Protein AF-A0A3M1TM20-F1 (afdb_monomer)

Secondary structure (DSSP, 8-state):
--------S-SHHHHHHHHHHHHHHHHHGGG----GGG----

Foldseek 3Di:
DQDDDQDDCDDPVSVVVVVVVVVVCVVCPPVDDRCPCVDPDD

Structure (mmCIF, N/CA/C/O backbone):
data_AF-A0A3M1TM20-F1
#
_entry.id   AF-A0A3M1TM20-F1
#
loop_
_atom_site.group_PDB
_atom_site.id
_atom_site.type_symbol
_atom_site.label_atom_id
_atom_site.label_alt_id
_atom_site.label_comp_id
_atom_site.label_asym_id
_atom_site.label_entity_id
_atom_site.label_seq_id
_atom_site.pdbx_PDB_ins_code
_atom_site.Cartn_x
_atom_site.Cartn_y
_atom_site.Cartn_z
_atom_site.occupancy
_atom_site.B_iso_or_equiv
_atom_site.auth_seq_id
_atom_site.auth_comp_id
_atom_site.auth_asym_id
_atom_site.auth_atom_id
_atom_site.pdbx_PDB_model_num
ATOM 1 N N . SER A 1 1 ? 2.944 1.044 -12.017 1.00 75.06 1 SER A N 1
ATOM 2 C CA . SER A 1 1 ? 3.161 1.602 -10.663 1.00 75.06 1 SER A CA 1
ATOM 3 C C . SER A 1 1 ? 2.832 0.518 -9.645 1.00 75.06 1 SER A C 1
ATOM 5 O O . SER A 1 1 ? 1.945 -0.272 -9.924 1.00 75.06 1 SER A O 1
ATOM 7 N N . GLY A 1 2 ? 3.547 0.436 -8.517 1.00 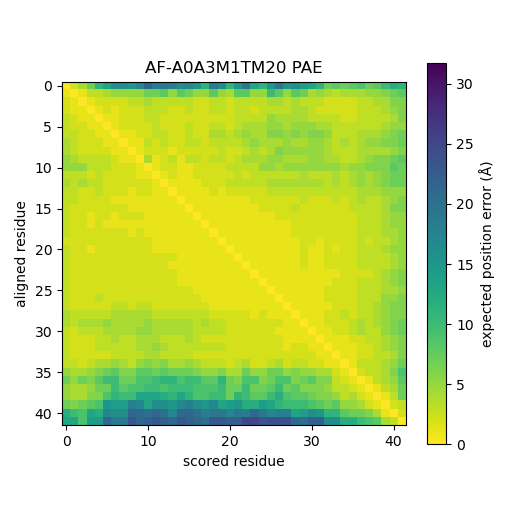84.75 2 GLY A N 1
ATOM 8 C CA . GLY A 1 2 ? 3.331 -0.595 -7.479 1.00 84.75 2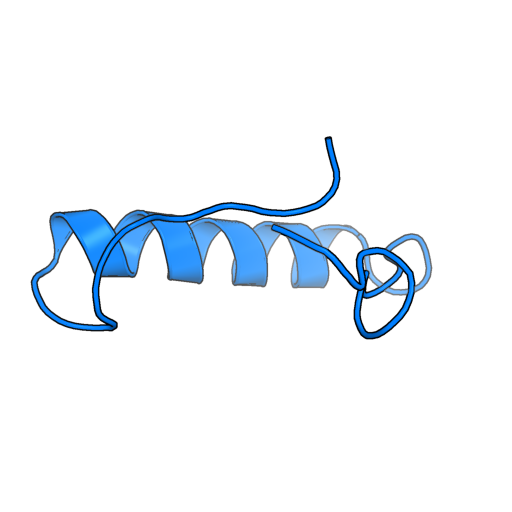 GLY A CA 1
ATOM 9 C C . GLY A 1 2 ? 3.181 -0.039 -6.057 1.00 84.75 2 GLY A C 1
ATOM 10 O O . GLY A 1 2 ? 3.295 -0.773 -5.085 1.00 84.75 2 GLY A O 1
ATOM 11 N N . GLN A 1 3 ? 2.927 1.267 -5.943 1.00 89.69 3 GLN A N 1
ATOM 12 C CA . GLN A 1 3 ? 2.638 1.957 -4.688 1.00 89.69 3 GLN A CA 1
ATOM 13 C C . GLN A 1 3 ? 1.451 2.899 -4.877 1.00 89.69 3 GLN A C 1
ATOM 15 O O . GLN A 1 3 ? 1.261 3.460 -5.961 1.00 89.69 3 GLN A O 1
ATOM 20 N N . ILE A 1 4 ? 0.681 3.107 -3.811 1.00 91.00 4 ILE A N 1
ATOM 21 C CA . ILE A 1 4 ? -0.446 4.036 -3.781 1.00 91.00 4 ILE A CA 1
ATOM 22 C C . ILE A 1 4 ? -0.437 4.833 -2.477 1.00 91.00 4 ILE A C 1
ATOM 24 O O . ILE A 1 4 ? -0.368 4.275 -1.386 1.00 91.00 4 ILE A O 1
ATOM 28 N N . LYS A 1 5 ? -0.561 6.159 -2.583 1.00 91.19 5 LYS A N 1
ATOM 29 C CA . LYS A 1 5 ? -0.790 7.044 -1.438 1.00 91.19 5 LYS A CA 1
ATOM 30 C C . LYS A 1 5 ? -2.243 7.492 -1.448 1.00 91.19 5 LYS A C 1
ATOM 32 O O . LYS A 1 5 ? -2.659 8.219 -2.345 1.00 91.19 5 LYS A O 1
ATOM 37 N N . THR A 1 6 ? -3.015 7.069 -0.449 1.00 92.81 6 THR A N 1
ATOM 38 C CA . THR A 1 6 ? -4.455 7.367 -0.387 1.00 92.81 6 THR A CA 1
ATOM 39 C C . THR A 1 6 ? -4.937 7.900 0.970 1.00 92.81 6 THR A C 1
ATOM 41 O O . THR A 1 6 ? -6.119 7.820 1.290 1.00 92.81 6 THR A O 1
ATOM 44 N N . GLY A 1 7 ? -4.052 8.532 1.742 1.00 92.81 7 GLY A N 1
ATOM 45 C CA . GLY A 1 7 ? -4.383 9.114 3.049 1.00 92.81 7 GLY A CA 1
ATOM 46 C C . GLY A 1 7 ? -4.229 8.122 4.200 1.00 92.81 7 GLY A C 1
ATOM 47 O O . GLY A 1 7 ? -3.605 7.083 4.035 1.00 92.81 7 GLY A O 1
ATOM 48 N N . SER A 1 8 ? -4.736 8.473 5.382 1.00 94.12 8 SER A N 1
ATOM 49 C CA . SER A 1 8 ? -4.743 7.569 6.536 1.00 94.12 8 SER A CA 1
ATOM 50 C C . SER A 1 8 ? -5.843 6.510 6.404 1.00 94.12 8 SER A C 1
ATOM 52 O O . SER A 1 8 ? -6.804 6.689 5.655 1.00 94.12 8 SER A O 1
ATOM 54 N N . ALA A 1 9 ? -5.732 5.422 7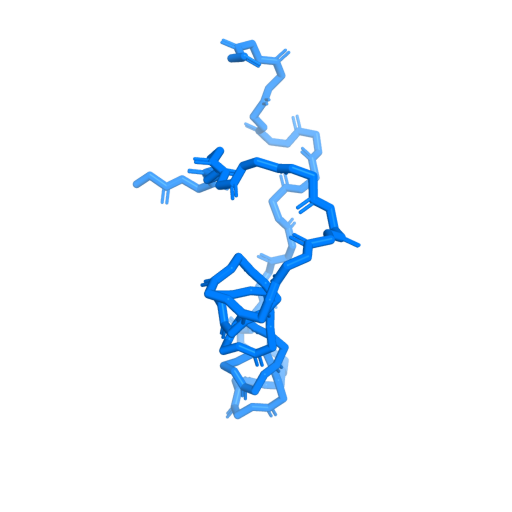.170 1.00 92.06 9 ALA A N 1
ATOM 55 C CA . ALA A 1 9 ? -6.778 4.406 7.322 1.00 92.06 9 ALA A CA 1
ATOM 56 C C . ALA A 1 9 ? -7.948 4.926 8.190 1.00 92.06 9 ALA A C 1
ATOM 58 O O . ALA A 1 9 ? -8.277 4.388 9.242 1.00 92.06 9 ALA A O 1
ATOM 59 N N . SER A 1 10 ? -8.536 6.042 7.772 1.00 92.38 10 SER A N 1
ATOM 60 C CA . SER A 1 10 ? -9.669 6.718 8.394 1.00 92.38 10 SER A CA 1
ATOM 61 C C . SER A 1 10 ? -10.496 7.378 7.296 1.00 92.38 10 SER A C 1
ATOM 63 O O . SER A 1 10 ? -9.962 7.689 6.233 1.00 92.38 10 SER A O 1
ATOM 65 N N . ARG A 1 11 ? -11.780 7.637 7.570 1.00 95.50 11 ARG A N 1
ATOM 66 C CA . ARG A 1 11 ? -12.789 8.122 6.609 1.00 95.50 11 ARG A CA 1
ATOM 67 C C . ARG A 1 11 ? -13.140 7.081 5.539 1.00 95.50 11 ARG A C 1
ATOM 69 O O . ARG A 1 11 ? -12.282 6.441 4.934 1.00 95.50 11 ARG A O 1
ATOM 76 N N . SER A 1 12 ? -14.437 6.924 5.291 1.00 95.94 12 SER A N 1
ATOM 77 C CA . SER A 1 12 ? -14.966 5.831 4.467 1.00 95.94 12 SER A CA 1
ATOM 78 C C . SER A 1 12 ? -14.473 5.852 3.018 1.00 95.94 12 SER A C 1
ATOM 80 O O . SER A 1 12 ? -14.260 4.795 2.435 1.00 95.94 12 SER A O 1
ATOM 82 N N . ASP A 1 13 ? -14.237 7.031 2.438 1.00 93.75 13 ASP A N 1
ATOM 83 C CA . ASP A 1 13 ? -13.756 7.171 1.059 1.00 93.75 13 ASP A CA 1
ATOM 84 C C . ASP A 1 13 ? -12.313 6.672 0.874 1.00 93.75 13 ASP A C 1
ATOM 86 O O . ASP A 1 13 ? -11.967 6.149 -0.187 1.00 93.75 13 ASP A O 1
ATOM 90 N N . ARG A 1 14 ? -11.471 6.792 1.909 1.00 95.88 14 ARG A N 1
ATOM 91 C CA . ARG A 1 14 ? -10.099 6.263 1.896 1.00 95.88 14 ARG A CA 1
ATOM 92 C C . ARG A 1 14 ? -10.082 4.773 2.201 1.00 95.88 14 ARG A C 1
ATOM 94 O O . ARG A 1 14 ? -9.434 4.017 1.481 1.00 95.88 14 ARG A O 1
ATOM 101 N N . ILE A 1 15 ? -10.865 4.347 3.194 1.00 96.62 15 ILE A N 1
ATOM 102 C CA . ILE A 1 15 ? -11.048 2.929 3.539 1.00 96.62 15 ILE A CA 1
ATOM 103 C C . ILE A 1 15 ? -11.543 2.128 2.331 1.00 96.62 15 ILE A C 1
ATOM 105 O O . ILE A 1 15 ? -11.037 1.039 2.079 1.00 96.62 15 ILE A O 1
ATOM 109 N N . ALA A 1 16 ? -12.457 2.680 1.528 1.00 97.00 16 ALA A N 1
ATOM 110 C CA . ALA A 1 16 ? -12.958 2.010 0.330 1.00 97.00 16 ALA A CA 1
ATOM 111 C C . ALA A 1 16 ? -11.836 1.605 -0.643 1.00 97.00 16 ALA A C 1
ATOM 113 O O . ALA A 1 16 ? -11.907 0.533 -1.238 1.00 97.00 16 ALA A O 1
ATOM 114 N N . LYS A 1 17 ? -10.781 2.422 -0.776 1.00 95.88 17 LYS A N 1
ATOM 115 C CA . LYS A 1 17 ? -9.630 2.108 -1.635 1.00 95.88 17 LYS A CA 1
ATOM 116 C C . LYS A 1 17 ? -8.776 0.980 -1.056 1.00 95.88 17 LYS A C 1
ATOM 118 O O . LYS A 1 17 ? -8.391 0.097 -1.810 1.00 95.88 17 LYS A O 1
ATOM 123 N N . TYR A 1 18 ? -8.531 0.969 0.255 1.00 96.75 18 TYR A N 1
ATOM 124 C CA . TYR A 1 18 ? -7.827 -0.138 0.916 1.00 96.75 18 TYR A CA 1
ATOM 125 C C . TYR A 1 18 ? -8.604 -1.452 0.815 1.00 96.75 18 TYR A C 1
ATOM 127 O O . TYR A 1 18 ? -8.044 -2.462 0.407 1.00 96.75 18 TYR A O 1
ATOM 135 N N . ASN A 1 19 ? -9.908 -1.422 1.090 1.00 97.06 19 ASN A N 1
ATOM 136 C CA . ASN A 1 19 ? -10.759 -2.608 0.995 1.00 97.06 19 ASN A CA 1
ATOM 137 C C . ASN A 1 19 ? -10.827 -3.151 -0.431 1.00 97.06 19 ASN A C 1
ATOM 139 O O . ASN A 1 19 ? -10.918 -4.356 -0.626 1.00 97.06 19 ASN A O 1
ATOM 143 N N . GLN A 1 20 ? -10.774 -2.274 -1.434 1.00 97.75 20 GLN A N 1
ATOM 144 C CA . GLN A 1 20 ? -10.725 -2.725 -2.815 1.00 97.75 20 GLN A CA 1
ATOM 145 C C . GLN A 1 20 ? -9.416 -3.452 -3.137 1.00 97.75 20 GLN A C 1
ATOM 147 O O . GLN A 1 20 ? -9.452 -4.424 -3.879 1.00 97.75 20 GLN A O 1
ATOM 152 N N . LEU A 1 21 ? -8.284 -3.020 -2.574 1.00 96.62 21 LEU A N 1
ATOM 153 C CA . LEU A 1 21 ? -7.014 -3.731 -2.740 1.00 96.62 21 LEU A CA 1
ATOM 154 C C . LEU A 1 21 ? -7.037 -5.104 -2.065 1.00 96.62 21 LEU A C 1
ATOM 156 O O . LEU A 1 21 ? -6.533 -6.047 -2.655 1.00 96.62 21 LEU A O 1
ATOM 160 N N . LEU A 1 22 ? -7.655 -5.216 -0.883 1.00 97.19 22 LEU A N 1
ATOM 161 C CA . LEU A 1 22 ? -7.825 -6.502 -0.198 1.00 97.19 22 LEU A CA 1
ATOM 162 C C . LEU A 1 22 ? -8.658 -7.478 -1.033 1.00 97.19 22 LEU A C 1
ATOM 164 O O . LEU A 1 22 ? -8.227 -8.594 -1.258 1.00 97.19 22 LEU A O 1
ATOM 168 N N . ARG A 1 23 ? -9.791 -7.033 -1.590 1.00 98.44 23 ARG A N 1
ATOM 169 C CA . ARG A 1 23 ? -10.609 -7.877 -2.482 1.00 98.44 23 ARG A CA 1
ATOM 170 C C . ARG A 1 23 ? -9.851 -8.324 -3.730 1.00 98.44 23 ARG A C 1
ATOM 172 O O . ARG A 1 23 ? -9.980 -9.459 -4.147 1.00 98.44 23 ARG A O 1
ATOM 179 N N . ILE A 1 24 ? -9.070 -7.424 -4.332 1.00 97.62 24 ILE A N 1
ATOM 180 C CA . ILE A 1 24 ? -8.255 -7.761 -5.509 1.00 97.62 24 ILE A CA 1
ATOM 181 C C . ILE A 1 24 ? -7.174 -8.785 -5.144 1.00 97.62 24 ILE A C 1
ATOM 183 O O . ILE A 1 24 ? -6.857 -9.63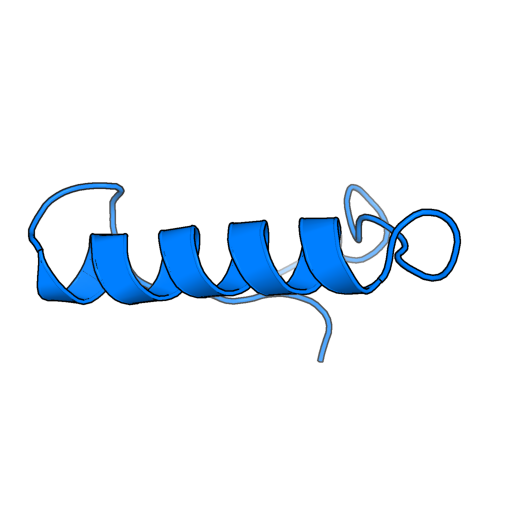9 -5.960 1.00 97.62 24 ILE A O 1
ATOM 187 N N . GLU A 1 25 ? -6.586 -8.688 -3.954 1.00 97.06 25 GLU A N 1
ATOM 188 C CA . GLU A 1 25 ? -5.609 -9.667 -3.477 1.00 97.06 25 GLU A CA 1
ATOM 189 C C . GLU A 1 25 ? -6.260 -11.029 -3.205 1.00 97.06 25 GLU A C 1
ATOM 191 O O . GLU A 1 25 ? -5.748 -12.033 -3.692 1.00 97.06 25 GLU A O 1
ATOM 196 N N . GLU A 1 26 ? -7.436 -11.047 -2.572 1.00 97.88 26 GLU A N 1
ATOM 197 C CA . GLU A 1 26 ? -8.257 -12.253 -2.403 1.00 97.88 26 GLU A CA 1
ATOM 198 C C . GLU A 1 26 ? -8.612 -12.901 -3.755 1.00 97.88 26 GLU A C 1
ATOM 200 O O . GLU A 1 26 ? -8.469 -14.110 -3.901 1.00 97.88 26 GLU A O 1
ATOM 205 N N . ASP A 1 27 ? -9.015 -12.113 -4.759 1.00 98.50 27 ASP A N 1
ATOM 206 C CA . ASP A 1 27 ? -9.387 -12.609 -6.095 1.00 98.50 27 ASP A CA 1
ATOM 207 C C . ASP A 1 27 ? -8.194 -13.178 -6.889 1.00 98.50 27 ASP A C 1
ATOM 209 O O . ASP A 1 27 ? -8.373 -14.003 -7.787 1.00 98.50 27 ASP A O 1
ATOM 213 N N . LEU A 1 28 ? -6.979 -12.687 -6.627 1.00 97.94 28 LEU A N 1
ATOM 214 C CA . LEU A 1 28 ? -5.770 -13.075 -7.358 1.00 97.94 28 LEU A CA 1
ATOM 215 C C . LEU A 1 28 ? -5.030 -14.253 -6.718 1.00 97.94 28 LEU A C 1
AT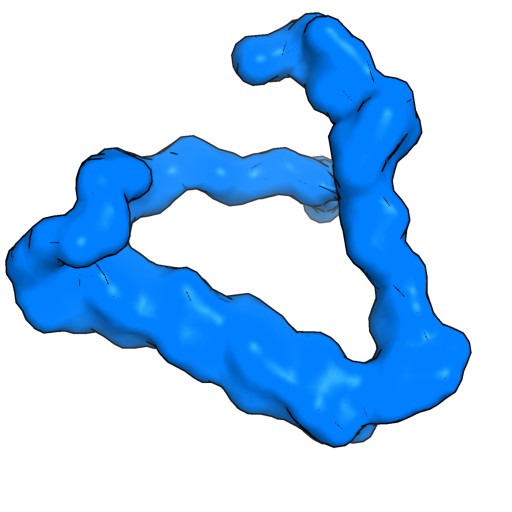OM 217 O O . LEU A 1 28 ? -4.236 -14.893 -7.410 1.00 97.94 28 LEU A O 1
ATOM 221 N N . GLU A 1 29 ? -5.269 -14.532 -5.437 1.00 96.75 29 GLU A N 1
ATOM 222 C CA . GLU A 1 29 ? -4.625 -15.612 -4.687 1.00 96.75 29 GLU A CA 1
ATOM 223 C C . GLU A 1 29 ? -3.093 -15.633 -4.925 1.00 96.75 29 GLU A C 1
ATOM 225 O O . GLU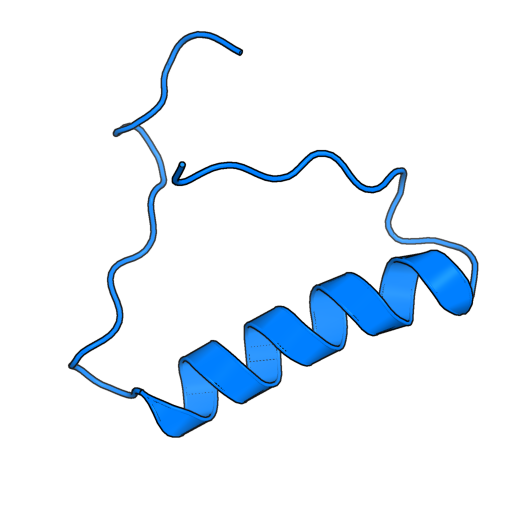 A 1 29 ? -2.404 -14.619 -4.783 1.00 96.75 29 GLU A O 1
ATOM 230 N N . GLU A 1 30 ? -2.539 -16.774 -5.345 1.00 97.31 30 GLU A N 1
ATOM 231 C CA . GLU A 1 30 ? -1.103 -16.975 -5.584 1.00 97.31 30 GLU A CA 1
ATOM 232 C C . GLU A 1 30 ? -0.538 -16.162 -6.765 1.00 97.31 30 GLU A C 1
ATOM 234 O O . GLU A 1 30 ? 0.681 -16.067 -6.925 1.00 97.31 30 GLU A O 1
ATOM 239 N N . ALA A 1 31 ? -1.394 -15.565 -7.603 1.00 97.00 31 ALA A N 1
ATOM 240 C CA . ALA A 1 31 ? -0.957 -14.714 -8.708 1.00 97.00 31 ALA A CA 1
ATOM 241 C C . ALA A 1 31 ? -0.579 -13.292 -8.253 1.00 97.00 31 ALA A C 1
ATOM 243 O O . ALA A 1 31 ? 0.069 -12.559 -9.009 1.00 97.00 31 ALA A O 1
ATOM 244 N N . ALA A 1 32 ? -0.973 -12.879 -7.042 1.00 95.06 32 ALA A N 1
ATOM 245 C CA . ALA A 1 32 ? -0.605 -11.585 -6.482 1.00 95.06 32 ALA A CA 1
ATOM 246 C C . ALA A 1 32 ? 0.783 -11.617 -5.821 1.00 95.06 32 ALA A C 1
ATOM 248 O O . ALA A 1 32 ? 1.170 -12.568 -5.148 1.00 95.06 32 ALA A O 1
ATOM 249 N N . LEU A 1 33 ? 1.531 -10.519 -5.964 1.00 93.00 33 LEU A N 1
ATOM 250 C CA . LEU A 1 33 ? 2.805 -10.310 -5.274 1.00 93.00 33 LEU A CA 1
ATOM 251 C C . LEU A 1 33 ? 2.770 -8.990 -4.506 1.00 93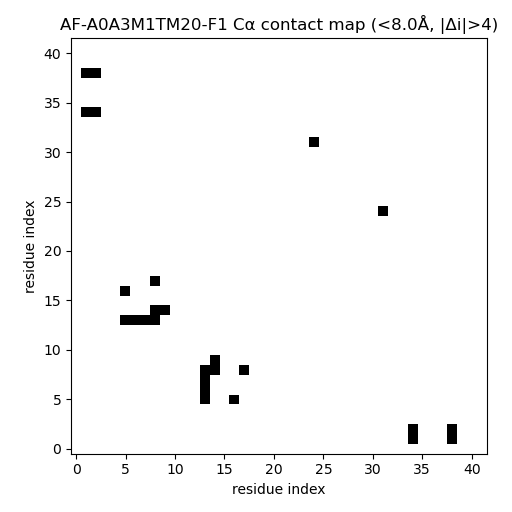.00 33 LEU A C 1
ATOM 253 O O . LEU A 1 33 ? 2.530 -7.925 -5.083 1.00 93.00 33 LEU A O 1
ATOM 257 N N . TYR A 1 34 ? 3.056 -9.046 -3.205 1.00 91.62 34 TYR A N 1
ATOM 258 C CA . TYR A 1 34 ? 3.162 -7.845 -2.384 1.00 91.62 34 TYR A CA 1
ATOM 259 C C . TYR A 1 34 ? 4.431 -7.054 -2.720 1.00 91.62 34 TYR A C 1
ATOM 261 O O . TYR A 1 34 ? 5.546 -7.572 -2.696 1.00 91.62 34 TYR A O 1
ATOM 269 N N . GLY A 1 35 ? 4.253 -5.759 -2.990 1.00 89.44 35 GLY A N 1
ATOM 270 C CA . GLY A 1 35 ? 5.324 -4.866 -3.427 1.00 89.44 35 GLY A CA 1
ATOM 271 C C . GLY A 1 35 ? 6.416 -4.592 -2.390 1.00 89.44 35 GLY A C 1
ATOM 272 O O . GLY A 1 35 ? 7.539 -4.310 -2.786 1.00 89.44 35 GLY A O 1
ATOM 273 N N . GLY A 1 36 ? 6.112 -4.674 -1.089 1.00 85.88 36 GLY A N 1
ATOM 274 C CA . GLY A 1 36 ? 7.043 -4.501 0.038 1.00 85.88 36 GLY A CA 1
ATOM 275 C C . GLY A 1 36 ? 8.296 -3.644 -0.242 1.00 85.88 36 GLY A C 1
ATOM 276 O O . GLY A 1 36 ? 8.166 -2.467 -0.579 1.00 85.88 36 GLY A O 1
ATOM 277 N N . PRO A 1 37 ? 9.515 -4.202 -0.115 1.00 83.50 37 PRO A N 1
ATOM 278 C CA . PRO A 1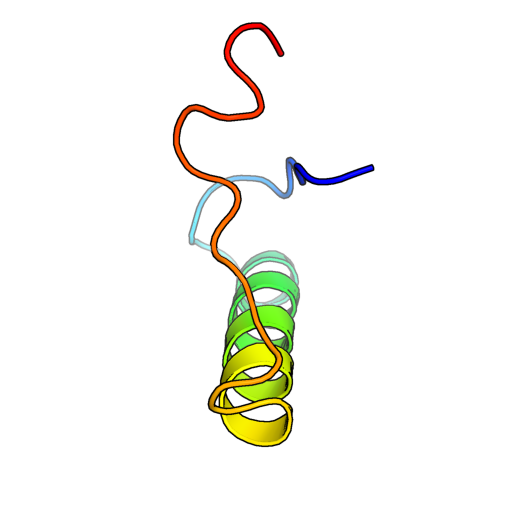 37 ? 10.768 -3.469 -0.310 1.00 83.50 37 PRO A CA 1
ATOM 279 C C . PRO A 1 37 ? 11.124 -3.198 -1.782 1.00 83.50 37 PRO A C 1
ATOM 281 O O . PRO A 1 37 ? 12.133 -2.547 -2.041 1.00 83.50 37 PRO A O 1
ATOM 284 N N . LEU A 1 38 ? 10.333 -3.673 -2.753 1.00 84.62 38 LEU A N 1
ATOM 285 C CA . LEU A 1 38 ? 10.596 -3.467 -4.185 1.00 84.62 38 LEU A CA 1
ATOM 286 C C . LEU A 1 38 ? 10.458 -1.997 -4.596 1.00 84.62 38 LEU A C 1
ATOM 288 O O . LEU A 1 38 ? 10.909 -1.617 -5.677 1.00 84.62 38 LEU A O 1
ATOM 292 N N . PHE A 1 39 ? 9.871 -1.160 -3.737 1.00 79.75 39 PHE A N 1
ATOM 293 C CA . PHE A 1 39 ? 9.694 0.262 -4.002 1.00 79.75 39 PHE A CA 1
ATOM 294 C C . PHE A 1 39 ? 10.254 1.151 -2.874 1.00 79.75 39 PHE A C 1
ATOM 296 O O . PHE A 1 39 ? 9.496 1.772 -2.133 1.00 79.75 39 PHE A O 1
ATOM 303 N N . PRO A 1 40 ? 11.589 1.239 -2.743 1.00 69.56 40 PRO A N 1
ATOM 304 C CA . PRO A 1 40 ? 12.243 1.815 -1.566 1.00 69.56 40 PRO A CA 1
ATOM 305 C C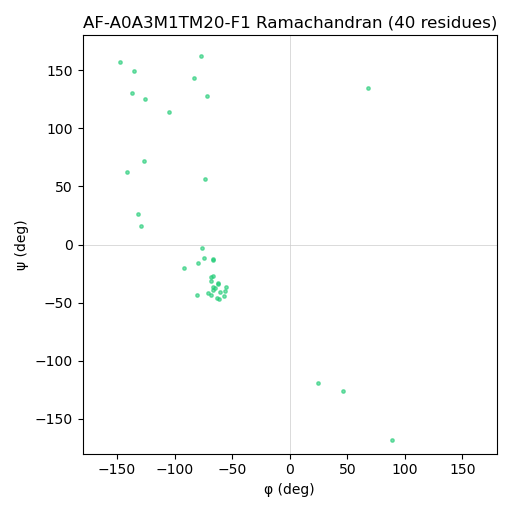 . PRO A 1 40 ? 12.199 3.351 -1.441 1.00 69.56 40 PRO A C 1
ATOM 307 O O . PRO A 1 40 ? 12.562 3.864 -0.386 1.00 69.56 40 PRO A O 1
ATOM 310 N N . PHE A 1 41 ? 11.790 4.103 -2.473 1.00 66.19 41 PHE A N 1
ATOM 311 C CA . PHE A 1 41 ? 11.997 5.563 -2.518 1.00 66.19 41 PHE A CA 1
ATOM 312 C C . PHE A 1 41 ? 10.828 6.361 -3.115 1.00 66.19 41 PHE A C 1
ATOM 314 O O . PHE A 1 41 ? 10.994 7.049 -4.125 1.00 66.19 41 PHE A O 1
ATOM 321 N N . VAL A 1 42 ? 9.651 6.304 -2.487 1.00 54.94 42 VAL A N 1
ATOM 322 C CA . VAL A 1 42 ? 8.582 7.301 -2.703 1.00 54.94 42 VAL A CA 1
ATOM 323 C C . VAL A 1 42 ? 8.018 7.755 -1.365 1.00 54.94 42 VAL A C 1
ATOM 325 O O . VAL A 1 42 ? 7.861 6.887 -0.482 1.00 54.94 42 VAL A O 1
#

Radius of gyration: 11.65 Å; Cα contacts (8 Å, |Δi|>4): 13; chains: 1; bounding box: 27×26×19 Å

pLDDT: mean 91.04, std 9.4, range [54.94, 98.5]

Sequence (42 aa):
SGQIKTGSASRSDRIAKYNQLLRIEEDLEEAALYGGPLFPFV

Solvent-accessible surface area (backbone atoms only — not comparable to full-atom values): 2895 Å² total; per-residue (Å²): 136,82,80,85,90,65,79,62,98,55,62,70,80,32,40,53,55,56,54,49,52,50,52,53,45,66,75,40,51,90,78,53,76,87,47,76,79,81,63,83,85,126

Mean predicted aligned error: 4.04 Å